Protein AF-A0A8T4S8I2-F1 (afdb_monomer)

Foldseek 3Di:
DDDVVLLVLLLVLLLLLLQLVVLVVVLVVVPDPPNPPSCPPVSNVSSCVSNVVSVVSLVVSVVPDPPLLNVLSNLCSLVSNVVCCCVPVVDDDDPVSVVVSVVSNVVSVVSNVD

pLDDT: mean 85.39, std 10.62, range [53.84, 96.75]

Structure (mmCIF, N/CA/C/O backbone):
data_AF-A0A8T4S8I2-F1
#
_entry.id   AF-A0A8T4S8I2-F1
#
loop_
_atom_site.group_PDB
_atom_site.id
_atom_site.type_symbol
_atom_site.label_atom_id
_atom_site.label_alt_id
_atom_site.label_comp_id
_atom_site.label_asym_id
_atom_site.label_entity_id
_atom_site.label_seq_id
_atom_site.pdbx_PDB_ins_code
_atom_site.Cartn_x
_atom_site.Cartn_y
_atom_site.Cartn_z
_atom_site.occupancy
_atom_site.B_iso_or_equiv
_atom_site.auth_seq_id
_atom_site.auth_comp_id
_atom_site.auth_asym_id
_atom_site.auth_atom_id
_atom_site.pdbx_PDB_model_num
ATOM 1 N N . MET A 1 1 ? -20.161 -3.694 17.243 1.00 62.31 1 MET A N 1
ATOM 2 C CA . MET A 1 1 ? -18.923 -4.411 17.613 1.00 62.31 1 MET A CA 1
ATOM 3 C C . MET A 1 1 ? -18.136 -4.586 16.334 1.00 62.31 1 MET A C 1
ATOM 5 O O . MET A 1 1 ? -18.763 -4.923 15.338 1.00 62.31 1 MET A O 1
ATOM 9 N N . THR A 1 2 ? -16.841 -4.284 16.334 1.00 75.81 2 THR A N 1
ATOM 10 C CA . THR A 1 2 ? -15.988 -4.470 15.157 1.00 75.81 2 THR A CA 1
ATOM 11 C C . THR A 1 2 ? -15.907 -5.946 14.793 1.00 75.81 2 THR A C 1
ATOM 13 O O . THR A 1 2 ? -15.699 -6.799 15.656 1.00 75.81 2 THR A O 1
ATOM 16 N N . ASN A 1 3 ? -16.101 -6.258 13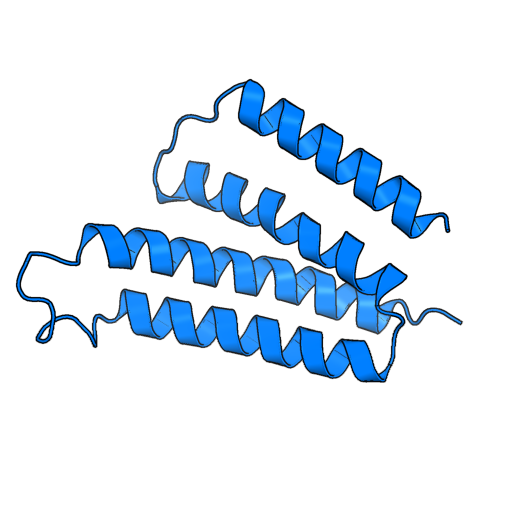.523 1.00 85.44 3 ASN A N 1
ATOM 17 C CA . ASN A 1 3 ? -16.044 -7.595 12.981 1.00 85.44 3 ASN A CA 1
ATOM 18 C C . ASN A 1 3 ? -14.611 -7.887 12.497 1.00 85.44 3 ASN A C 1
ATOM 20 O O . ASN A 1 3 ? -14.182 -7.364 11.460 1.00 85.44 3 ASN A O 1
ATOM 24 N N . PRO A 1 4 ? -13.854 -8.747 13.206 1.00 86.69 4 PRO A N 1
ATOM 25 C CA . PRO A 1 4 ? -12.460 -9.031 12.870 1.00 86.69 4 PRO A CA 1
ATOM 26 C C . PRO A 1 4 ? -12.301 -9.699 11.497 1.00 86.69 4 PRO A C 1
ATOM 28 O O . PRO A 1 4 ? -11.243 -9.578 10.878 1.00 86.69 4 PRO A O 1
ATOM 31 N N . LEU A 1 5 ? -13.345 -10.356 10.978 1.00 90.19 5 LEU A N 1
ATOM 32 C CA . LEU A 1 5 ? -13.310 -10.968 9.649 1.00 90.19 5 LEU A CA 1
ATOM 33 C C . LEU A 1 5 ? -13.195 -9.911 8.549 1.00 90.19 5 LEU A C 1
ATOM 35 O O . LEU A 1 5 ? -12.425 -10.087 7.608 1.00 90.19 5 LEU A O 1
ATOM 39 N N . ILE A 1 6 ? -13.911 -8.792 8.684 1.00 91.06 6 ILE A N 1
ATOM 40 C CA . ILE A 1 6 ? -13.892 -7.710 7.691 1.00 91.06 6 ILE A CA 1
A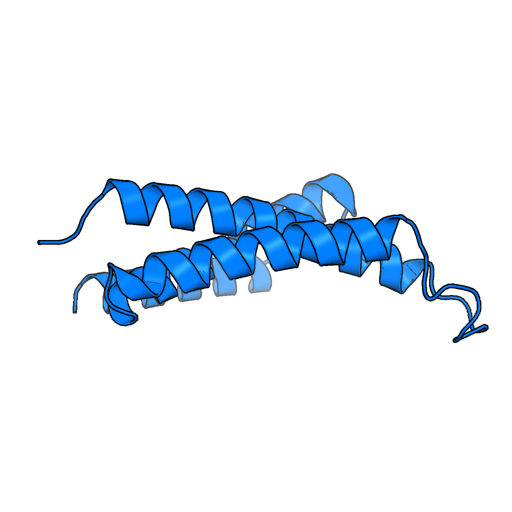TOM 41 C C . ILE A 1 6 ? -12.528 -7.021 7.689 1.00 91.06 6 ILE A C 1
ATOM 43 O O . ILE A 1 6 ? -11.962 -6.772 6.626 1.00 91.06 6 ILE A O 1
ATOM 47 N N . ILE A 1 7 ? -11.951 -6.811 8.873 1.00 89.50 7 ILE A N 1
ATOM 48 C CA . ILE A 1 7 ? -10.585 -6.300 9.040 1.00 89.50 7 ILE A CA 1
ATOM 49 C C . ILE A 1 7 ? -9.579 -7.206 8.316 1.00 89.50 7 ILE A C 1
ATOM 51 O O . ILE A 1 7 ? -8.756 -6.715 7.541 1.00 89.50 7 ILE A O 1
ATOM 55 N N . GLY A 1 8 ? -9.672 -8.526 8.512 1.00 90.12 8 GLY A N 1
ATOM 56 C CA . GLY A 1 8 ? -8.809 -9.500 7.839 1.00 90.12 8 GLY A CA 1
ATOM 57 C C . GLY A 1 8 ? -8.959 -9.484 6.315 1.00 90.12 8 GLY A C 1
ATOM 58 O O . GLY A 1 8 ? -7.961 -9.474 5.593 1.00 90.12 8 GLY A O 1
ATOM 59 N N . ILE A 1 9 ? -10.194 -9.408 5.814 1.00 92.88 9 ILE A N 1
ATOM 60 C CA . ILE A 1 9 ? -10.488 -9.319 4.376 1.00 92.88 9 ILE A CA 1
ATOM 61 C C . ILE A 1 9 ? -9.889 -8.042 3.770 1.00 92.88 9 ILE A C 1
ATOM 63 O O . ILE A 1 9 ? -9.245 -8.104 2.720 1.00 92.88 9 ILE A O 1
ATOM 67 N N . VAL A 1 10 ? -10.040 -6.892 4.433 1.00 93.19 10 VAL A N 1
ATOM 68 C CA . VAL A 1 10 ? -9.467 -5.622 3.962 1.00 93.19 10 VAL A CA 1
ATOM 69 C C . VAL A 1 10 ? -7.944 -5.660 4.008 1.00 93.19 10 VAL A C 1
ATOM 71 O O . VAL A 1 10 ? -7.306 -5.225 3.052 1.00 93.19 10 VAL A O 1
ATOM 74 N N . ALA A 1 11 ? -7.343 -6.245 5.046 1.00 92.06 11 ALA A N 1
ATOM 75 C CA . ALA A 1 11 ? -5.895 -6.425 5.116 1.00 92.06 11 ALA A CA 1
ATOM 76 C C . ALA A 1 11 ? -5.369 -7.230 3.914 1.00 92.06 11 ALA A C 1
ATOM 78 O O . ALA A 1 11 ? -4.407 -6.808 3.270 1.00 92.06 11 ALA A O 1
ATOM 79 N N . ILE A 1 12 ? -6.042 -8.319 3.532 1.00 93.81 12 ILE A N 1
ATOM 80 C CA . ILE A 1 12 ? -5.713 -9.087 2.320 1.00 93.81 12 ILE A CA 1
ATOM 81 C C . ILE A 1 12 ? -5.903 -8.226 1.063 1.00 93.81 12 ILE A C 1
ATOM 83 O O . ILE A 1 12 ? -5.034 -8.209 0.186 1.00 93.81 12 ILE A O 1
ATOM 87 N N . ALA A 1 13 ? -6.989 -7.453 0.985 1.00 94.81 13 ALA A N 1
ATOM 88 C CA . ALA A 1 13 ? -7.240 -6.550 -0.135 1.00 94.81 13 ALA A CA 1
ATOM 89 C C . ALA A 1 13 ? -6.120 -5.514 -0.312 1.00 94.81 13 ALA A C 1
ATOM 91 O O . ALA A 1 13 ? -5.783 -5.188 -1.451 1.00 94.81 13 ALA A O 1
ATOM 92 N N . THR A 1 14 ? -5.487 -5.042 0.769 1.00 94.31 14 THR A N 1
ATOM 93 C CA . THR A 1 14 ? -4.346 -4.113 0.668 1.00 94.31 14 THR A CA 1
ATOM 94 C C . THR A 1 14 ? -3.135 -4.729 -0.027 1.00 94.31 14 THR A C 1
ATOM 96 O O . THR A 1 14 ? -2.455 -4.041 -0.790 1.00 94.31 14 THR A O 1
ATOM 99 N N . VAL A 1 15 ? -2.890 -6.028 0.172 1.00 94.75 15 VAL A N 1
ATOM 100 C CA . VAL A 1 15 ? -1.814 -6.768 -0.503 1.00 94.75 15 VAL A CA 1
ATOM 101 C C . VAL A 1 15 ? -2.128 -6.906 -1.991 1.00 94.75 15 VAL A C 1
ATOM 103 O O . VAL A 1 15 ? -1.263 -6.670 -2.834 1.00 94.75 15 VAL A O 1
ATOM 106 N N . ILE A 1 16 ? -3.382 -7.222 -2.329 1.00 95.19 16 ILE A N 1
ATOM 107 C CA . ILE A 1 16 ? -3.850 -7.309 -3.721 1.00 95.19 16 ILE A CA 1
ATOM 108 C C . ILE A 1 16 ? -3.693 -5.953 -4.424 1.00 95.19 16 ILE A C 1
ATOM 110 O O . ILE A 1 16 ? -3.141 -5.885 -5.524 1.00 95.19 16 ILE A O 1
ATOM 114 N N . GLY A 1 17 ? -4.117 -4.867 -3.774 1.00 94.81 17 GLY A N 1
ATOM 115 C CA . GLY A 1 17 ? -3.992 -3.506 -4.299 1.00 94.81 17 GLY A CA 1
ATOM 116 C C . GLY A 1 17 ? -2.534 -3.094 -4.508 1.00 94.81 17 GLY A C 1
ATOM 117 O O . GLY A 1 17 ? -2.200 -2.512 -5.539 1.00 94.81 17 GLY A O 1
ATOM 118 N N . ALA A 1 18 ? -1.644 -3.472 -3.586 1.00 94.81 18 ALA A N 1
ATOM 119 C CA . ALA A 1 18 ? -0.206 -3.246 -3.711 1.00 94.81 18 ALA A CA 1
ATOM 120 C C . ALA A 1 18 ? 0.434 -4.048 -4.860 1.00 94.81 18 ALA A C 1
ATOM 122 O O . ALA A 1 18 ? 1.312 -3.547 -5.561 1.00 94.81 18 ALA A O 1
ATOM 123 N N . CYS A 1 19 ? -0.027 -5.275 -5.112 1.00 93.88 19 CYS A N 1
ATOM 124 C CA . CYS A 1 19 ? 0.346 -6.006 -6.323 1.00 93.88 19 CYS A CA 1
ATOM 125 C C . CYS A 1 19 ? -0.138 -5.272 -7.583 1.00 93.88 19 CYS A C 1
ATOM 127 O O . CYS A 1 19 ? 0.618 -5.154 -8.545 1.00 93.88 19 CYS A O 1
ATOM 129 N N . GLY A 1 20 ? -1.362 -4.735 -7.576 1.00 93.44 20 GLY A N 1
ATOM 130 C CA . GLY A 1 20 ? -1.895 -3.922 -8.674 1.00 93.44 20 GLY A CA 1
ATOM 131 C C . GLY A 1 20 ? -1.039 -2.687 -8.971 1.00 93.44 20 GLY A C 1
ATOM 132 O O . GLY A 1 20 ? -0.658 -2.462 -10.122 1.00 93.44 20 GLY A O 1
ATOM 133 N N . SER A 1 21 ? -0.645 -1.938 -7.937 1.00 92.00 21 SER A N 1
ATOM 134 C CA . SER A 1 21 ? 0.214 -0.755 -8.090 1.00 92.00 21 SER A CA 1
ATOM 135 C C . SER A 1 21 ? 1.620 -1.092 -8.597 1.00 92.00 21 SER A C 1
ATOM 137 O O . SER A 1 21 ? 2.184 -0.336 -9.391 1.00 92.00 21 SER A O 1
ATOM 139 N N . LEU A 1 22 ? 2.162 -2.262 -8.244 1.00 92.75 22 LEU A N 1
ATOM 140 C CA . LEU A 1 22 ? 3.412 -2.770 -8.816 1.00 92.75 22 LEU A CA 1
ATOM 141 C C . LEU A 1 22 ? 3.300 -2.982 -10.335 1.00 92.75 22 LEU A C 1
ATOM 143 O O . LEU A 1 22 ? 4.210 -2.620 -11.084 1.00 92.75 22 LEU A O 1
ATOM 147 N N . TYR A 1 23 ? 2.195 -3.562 -10.808 1.00 91.25 23 TYR A N 1
ATOM 148 C CA . TYR A 1 23 ? 1.961 -3.743 -12.242 1.00 91.25 23 TYR A CA 1
ATOM 149 C C . TYR A 1 23 ? 1.756 -2.411 -12.966 1.00 91.25 23 TYR A C 1
ATOM 151 O O . TYR A 1 23 ? 2.241 -2.274 -14.086 1.00 91.25 23 TYR A O 1
ATOM 159 N N . PHE A 1 24 ? 1.143 -1.406 -12.328 1.00 90.06 24 PHE A N 1
ATOM 160 C CA . PHE A 1 24 ? 1.096 -0.049 -12.886 1.00 90.06 24 PHE A CA 1
ATOM 161 C C . PHE A 1 24 ? 2.487 0.538 -13.093 1.00 90.06 24 PHE A C 1
ATOM 163 O O . PHE A 1 24 ? 2.753 1.103 -14.152 1.00 90.06 24 PHE A O 1
ATOM 170 N N . LYS A 1 25 ? 3.397 0.340 -12.135 1.00 88.44 25 LYS A N 1
ATOM 171 C CA . LYS A 1 25 ? 4.787 0.784 -12.272 1.00 88.44 25 LYS A CA 1
ATOM 172 C C . LYS A 1 25 ? 5.510 0.074 -13.426 1.00 88.44 25 LYS A C 1
ATOM 174 O O . LYS A 1 25 ? 6.157 0.720 -14.243 1.00 88.44 25 LYS A O 1
ATOM 179 N N . LYS A 1 26 ? 5.341 -1.244 -13.562 1.00 86.75 26 LYS A N 1
ATOM 180 C CA . LYS A 1 26 ? 5.893 -1.998 -14.707 1.00 86.75 26 LYS A CA 1
ATOM 181 C C . LYS A 1 26 ? 5.286 -1.567 -16.042 1.00 86.75 26 LYS A C 1
ATOM 183 O O . LYS A 1 26 ? 5.992 -1.495 -17.044 1.00 86.75 26 LYS A O 1
ATOM 188 N N . ALA A 1 27 ? 3.986 -1.281 -16.056 1.00 85.38 27 ALA A N 1
ATOM 189 C CA . ALA A 1 27 ? 3.287 -0.812 -17.239 1.00 85.38 27 ALA A CA 1
ATOM 190 C C . ALA A 1 27 ? 3.796 0.569 -17.666 1.00 85.38 27 ALA A C 1
ATOM 192 O O . ALA A 1 27 ? 4.081 0.739 -18.848 1.00 85.38 27 ALA A O 1
ATOM 193 N N . SER A 1 28 ? 3.982 1.515 -16.733 1.00 83.38 28 SER A N 1
ATOM 194 C CA . SER A 1 28 ? 4.457 2.871 -17.047 1.00 83.38 28 SER A CA 1
ATOM 195 C C . SER A 1 28 ? 5.827 2.872 -17.714 1.00 83.38 28 SER A C 1
ATOM 197 O O . SER A 1 28 ? 6.043 3.621 -18.662 1.00 83.38 28 SER A O 1
ATOM 199 N N . ASP A 1 29 ? 6.727 1.990 -17.280 1.00 76.38 29 ASP A N 1
ATOM 200 C CA . ASP A 1 29 ? 8.075 1.896 -17.846 1.00 76.38 29 ASP A CA 1
ATOM 201 C C . ASP A 1 29 ? 8.063 1.323 -19.288 1.00 76.38 29 ASP A C 1
ATOM 203 O O . ASP A 1 29 ? 8.996 1.543 -20.058 1.00 76.38 29 ASP A O 1
ATOM 207 N N . ARG A 1 30 ? 6.984 0.629 -19.692 1.00 67.56 30 ARG A N 1
ATOM 208 C CA . ARG A 1 30 ? 6.776 0.060 -21.042 1.00 67.56 30 ARG A CA 1
ATOM 209 C C . ARG A 1 30 ? 5.919 0.933 -21.966 1.00 67.56 30 ARG A C 1
ATOM 211 O O . ARG A 1 30 ? 5.723 0.585 -23.136 1.00 67.56 30 ARG A O 1
ATOM 218 N N . VAL A 1 31 ? 5.391 2.061 -21.488 1.00 65.12 31 VAL A N 1
ATOM 219 C CA . VAL A 1 31 ? 4.668 3.022 -22.335 1.00 65.12 31 VAL A CA 1
ATOM 220 C C . VAL A 1 31 ? 5.691 3.852 -23.118 1.00 65.12 31 VAL A C 1
ATOM 222 O O . VAL A 1 31 ? 6.089 4.945 -22.730 1.00 65.12 31 VAL A O 1
ATOM 225 N N . THR A 1 32 ? 6.159 3.321 -24.249 1.00 57.44 32 THR A N 1
ATOM 226 C CA . THR A 1 32 ? 6.885 4.114 -25.255 1.00 57.44 32 THR A CA 1
ATOM 227 C C . THR A 1 32 ? 5.911 5.061 -25.974 1.00 57.44 32 THR A C 1
ATOM 229 O O . THR A 1 32 ? 4.718 4.781 -26.044 1.00 57.44 32 THR A O 1
ATOM 232 N N . LYS A 1 33 ? 6.425 6.166 -26.542 1.00 55.38 33 LYS A N 1
ATOM 233 C CA . LYS A 1 33 ? 5.739 7.341 -27.142 1.00 55.38 33 LYS A CA 1
ATOM 234 C C . LYS A 1 33 ? 4.560 7.104 -28.128 1.00 55.38 33 LYS A C 1
ATOM 236 O O . LYS A 1 33 ? 3.983 8.075 -28.606 1.00 55.38 33 LYS A O 1
ATOM 241 N N . ARG A 1 34 ? 4.148 5.866 -28.429 1.00 54.97 34 ARG A N 1
ATOM 242 C CA . ARG A 1 34 ? 2.882 5.534 -29.117 1.00 54.97 34 ARG A CA 1
ATOM 243 C C . ARG A 1 34 ? 1.757 5.371 -28.087 1.00 54.97 34 ARG A C 1
ATOM 245 O O . ARG A 1 34 ? 1.382 4.266 -27.711 1.00 54.97 34 ARG A O 1
ATOM 252 N N . PHE A 1 35 ? 1.220 6.511 -27.661 1.00 58.31 35 PHE A N 1
ATOM 253 C CA . PHE A 1 35 ? 0.249 6.675 -26.571 1.00 58.31 35 PHE A CA 1
ATOM 254 C C . PHE A 1 35 ? -0.994 5.760 -26.652 1.00 58.31 35 PHE A C 1
ATOM 256 O O . PHE A 1 35 ? -1.506 5.336 -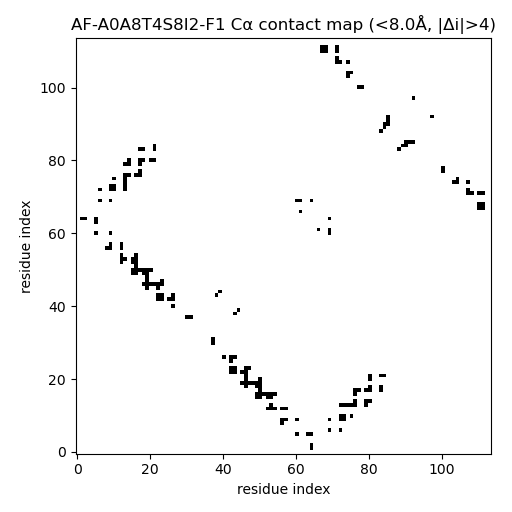25.624 1.00 58.31 35 PHE A O 1
ATOM 263 N N . PHE A 1 36 ? -1.458 5.417 -27.861 1.00 55.06 36 PHE A N 1
ATOM 264 C CA . PHE A 1 36 ? -2.719 4.685 -28.061 1.00 55.06 36 PHE A CA 1
ATOM 265 C C . PHE A 1 36 ? -2.574 3.190 -28.388 1.00 55.06 36 PHE A C 1
ATOM 267 O O . PHE A 1 36 ? -3.467 2.415 -28.066 1.00 55.06 36 PHE A O 1
ATOM 274 N N . ALA A 1 37 ? -1.458 2.745 -28.977 1.00 53.84 37 ALA A N 1
ATOM 275 C CA . ALA A 1 37 ? -1.296 1.336 -29.370 1.00 53.84 37 ALA A CA 1
ATOM 276 C C . ALA A 1 37 ? -0.943 0.410 -28.186 1.00 53.84 37 ALA A C 1
ATOM 278 O O . ALA A 1 37 ? -1.198 -0.788 -28.246 1.00 53.84 37 ALA A O 1
ATOM 279 N N . ASN A 1 38 ? -0.412 0.972 -27.094 1.00 54.41 38 ASN A N 1
ATOM 280 C CA . ASN A 1 38 ? 0.013 0.236 -25.896 1.00 54.41 38 ASN A CA 1
ATOM 281 C C . ASN A 1 38 ? -0.989 0.323 -24.729 1.00 54.41 38 ASN A C 1
ATOM 283 O O . ASN A 1 38 ? -0.694 -0.139 -23.625 1.00 54.41 38 ASN A O 1
ATOM 287 N N . PHE A 1 39 ? -2.179 0.897 -24.948 1.00 60.69 39 PHE A N 1
ATOM 288 C CA . PHE A 1 39 ? -3.198 1.037 -23.898 1.00 60.69 39 PHE A CA 1
ATOM 289 C C . PHE A 1 39 ? -3.746 -0.323 -23.412 1.00 60.69 39 PHE A C 1
ATOM 291 O O . PHE A 1 39 ? -4.318 -0.407 -22.333 1.00 60.69 39 PHE A O 1
ATOM 298 N N . LEU A 1 40 ? -3.503 -1.407 -24.164 1.00 62.16 40 LEU A N 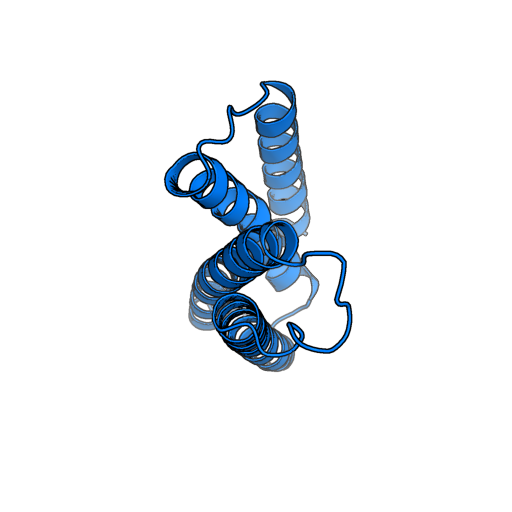1
ATOM 299 C CA . LEU A 1 40 ? -3.796 -2.801 -23.795 1.00 62.16 40 LEU A CA 1
ATOM 300 C C . LEU A 1 40 ? -2.529 -3.620 -23.488 1.00 62.16 40 LEU A C 1
ATOM 302 O O . LEU A 1 40 ? -2.418 -4.795 -23.833 1.00 62.16 40 LEU A O 1
ATOM 306 N N . ASN A 1 41 ? -1.545 -3.025 -22.816 1.00 76.44 41 ASN A N 1
ATOM 307 C CA . ASN A 1 41 ? -0.445 -3.814 -22.270 1.00 76.44 41 ASN A CA 1
ATOM 308 C C . ASN A 1 41 ? -0.972 -4.802 -21.216 1.00 76.44 41 ASN A C 1
ATOM 310 O O . ASN A 1 41 ? -1.703 -4.420 -20.300 1.00 76.44 41 ASN A O 1
ATOM 314 N N . ALA A 1 42 ? -0.545 -6.066 -21.302 1.00 82.81 42 ALA A N 1
ATOM 315 C CA . ALA A 1 42 ? -0.956 -7.117 -20.367 1.00 82.81 42 ALA A CA 1
ATOM 316 C C . ALA A 1 42 ? -0.662 -6.754 -18.897 1.00 82.81 42 ALA A C 1
ATOM 318 O O . ALA A 1 42 ? -1.437 -7.103 -18.009 1.00 82.81 42 ALA A O 1
ATOM 319 N N . ASP A 1 43 ? 0.425 -6.017 -18.640 1.00 86.38 43 ASP A N 1
ATOM 320 C CA . ASP A 1 43 ? 0.761 -5.517 -17.303 1.00 86.38 43 ASP A CA 1
ATOM 321 C C . ASP A 1 43 ? -0.231 -4.448 -16.821 1.00 86.38 43 ASP A C 1
ATOM 323 O O . ASP A 1 43 ? -0.637 -4.477 -15.662 1.00 86.38 43 ASP A O 1
ATOM 327 N N . LEU A 1 44 ? -0.696 -3.556 -17.705 1.00 87.62 44 LEU A N 1
ATOM 328 C CA . LEU A 1 44 ? -1.704 -2.552 -17.357 1.00 87.62 44 LEU A CA 1
ATOM 329 C C . LEU A 1 44 ? -3.032 -3.227 -17.001 1.00 87.62 44 LEU A C 1
ATOM 331 O O . LEU A 1 44 ? -3.600 -2.933 -15.955 1.00 87.62 44 LEU A O 1
ATOM 335 N N . MET A 1 45 ? -3.493 -4.177 -17.821 1.00 89.69 45 MET A N 1
ATOM 336 C CA . MET A 1 45 ? -4.739 -4.912 -17.563 1.00 89.69 45 MET A CA 1
ATOM 337 C C . MET A 1 45 ? -4.683 -5.699 -16.251 1.00 89.69 45 MET A C 1
ATOM 339 O O . MET A 1 45 ? -5.641 -5.674 -15.481 1.00 89.69 45 MET A O 1
ATOM 343 N N . LYS A 1 46 ? -3.554 -6.360 -15.961 1.00 91.19 46 LYS A N 1
ATOM 344 C CA . LYS A 1 46 ? -3.338 -7.045 -14.677 1.00 91.19 46 LYS A CA 1
ATOM 345 C C . LYS A 1 46 ? -3.353 -6.066 -13.506 1.00 91.19 46 LYS A C 1
ATOM 347 O O . LYS A 1 46 ? -3.991 -6.350 -12.496 1.00 91.19 46 LYS A O 1
ATOM 352 N N . GLY A 1 47 ? -2.685 -4.921 -13.651 1.00 92.69 47 GLY A N 1
ATOM 353 C CA . GLY A 1 47 ? -2.685 -3.859 -12.648 1.00 92.69 47 GLY A CA 1
ATOM 354 C C . GLY A 1 47 ? -4.092 -3.349 -12.358 1.00 92.69 47 GLY A C 1
ATOM 355 O O . GLY A 1 47 ? -4.514 -3.358 -11.203 1.00 92.69 47 GLY A O 1
ATOM 356 N N . VAL A 1 48 ? -4.845 -3.000 -13.407 1.00 93.06 48 VAL A N 1
ATOM 357 C CA . VAL A 1 48 ? -6.233 -2.528 -13.302 1.00 93.06 48 VAL A CA 1
ATOM 358 C C . VAL A 1 48 ? -7.108 -3.596 -12.657 1.00 93.06 48 VAL A C 1
ATOM 360 O O . VAL A 1 48 ? -7.807 -3.294 -11.698 1.00 93.06 48 VAL A O 1
ATOM 363 N N . GLY A 1 49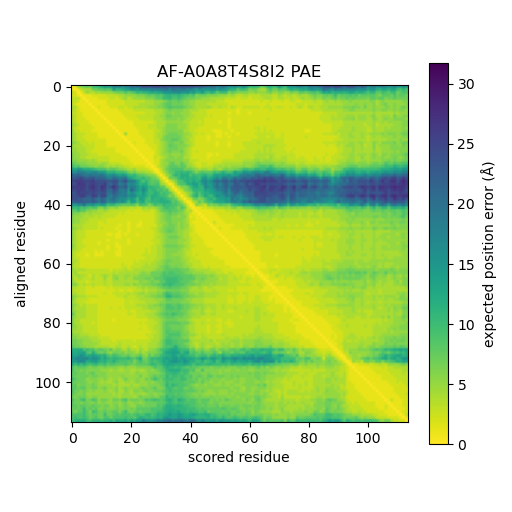 ? -7.037 -4.846 -13.120 1.00 95.12 49 GLY A N 1
ATOM 364 C CA . GLY A 1 49 ? -7.838 -5.942 -12.577 1.00 95.12 49 GLY A CA 1
ATOM 365 C C . GLY A 1 49 ? -7.603 -6.157 -11.081 1.00 95.12 49 GLY A C 1
ATOM 366 O O . GLY A 1 49 ? -8.555 -6.168 -10.306 1.00 95.12 49 GLY A O 1
ATOM 367 N N . LEU A 1 50 ? -6.343 -6.256 -10.650 1.00 95.56 50 LEU A N 1
ATOM 368 C CA . LEU A 1 50 ? -6.004 -6.429 -9.233 1.00 95.56 50 LEU A CA 1
ATOM 369 C C . LEU A 1 50 ? -6.427 -5.223 -8.386 1.00 95.56 50 LEU A C 1
ATOM 371 O O . LEU A 1 50 ? -6.981 -5.392 -7.299 1.00 95.56 50 LEU A O 1
ATOM 375 N N . TYR A 1 51 ? -6.202 -4.007 -8.882 1.00 94.75 51 TYR A N 1
ATOM 376 C CA . TYR A 1 51 ? -6.557 -2.789 -8.159 1.00 94.75 51 TYR A CA 1
ATOM 377 C C . TYR A 1 51 ? -8.077 -2.612 -8.035 1.00 94.75 51 TYR A C 1
ATOM 379 O O . TYR A 1 51 ? -8.571 -2.218 -6.978 1.00 94.75 51 TYR A O 1
ATOM 387 N N . LEU A 1 52 ? -8.832 -2.969 -9.079 1.00 96.06 52 LEU A N 1
ATOM 388 C CA . LEU A 1 52 ? -10.293 -2.996 -9.052 1.00 96.06 52 LEU A CA 1
ATOM 389 C C . LEU A 1 52 ? -10.816 -4.041 -8.070 1.00 96.06 52 LEU A C 1
ATOM 391 O O . LEU A 1 52 ? -11.690 -3.717 -7.276 1.00 96.06 52 LEU A O 1
ATOM 395 N N . ILE A 1 53 ? -10.263 -5.258 -8.063 1.00 96.50 53 ILE A N 1
ATOM 396 C CA . ILE A 1 53 ? -10.646 -6.296 -7.092 1.00 96.50 53 ILE A CA 1
ATOM 397 C C . ILE A 1 53 ? -10.432 -5.790 -5.661 1.00 96.50 53 ILE A C 1
ATOM 399 O O . ILE A 1 53 ? -11.336 -5.881 -4.834 1.00 96.50 53 ILE A O 1
ATOM 403 N N . SER A 1 54 ? -9.266 -5.203 -5.379 1.00 95.81 54 SER A N 1
ATOM 404 C CA . SER A 1 54 ? -8.962 -4.606 -4.072 1.00 95.81 54 SER A CA 1
ATOM 405 C C . SER A 1 54 ? -9.965 -3.507 -3.697 1.00 95.81 54 SER A C 1
ATOM 407 O O . SER A 1 54 ? -10.494 -3.496 -2.585 1.00 95.81 54 SER A O 1
ATOM 409 N N . SER A 1 55 ? -10.294 -2.637 -4.654 1.00 94.44 55 SER A N 1
ATOM 410 C CA .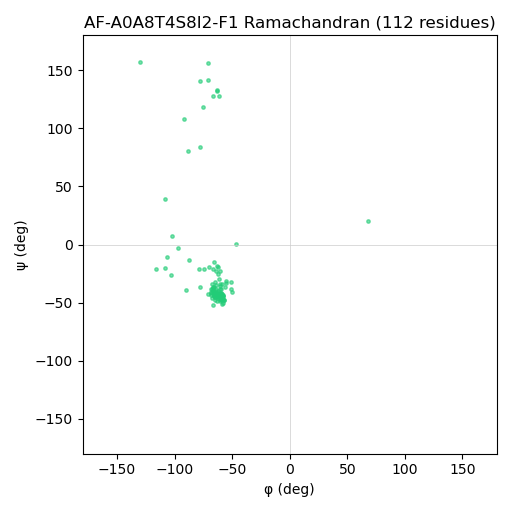 SER A 1 55 ? -11.234 -1.530 -4.463 1.00 94.44 55 SER A CA 1
ATOM 411 C C . SER A 1 55 ? -12.666 -2.015 -4.226 1.00 94.44 55 SER A C 1
ATOM 413 O O . SER A 1 55 ? -13.338 -1.497 -3.342 1.00 94.44 55 SER A O 1
ATOM 415 N N . ILE A 1 56 ? -13.130 -3.038 -4.950 1.00 96.75 56 ILE A N 1
ATOM 416 C CA . ILE A 1 56 ? -14.452 -3.648 -4.744 1.00 96.75 56 ILE A CA 1
ATOM 417 C C . ILE A 1 56 ? -14.539 -4.250 -3.341 1.00 96.75 56 ILE A C 1
ATOM 419 O O . ILE A 1 56 ? -15.509 -3.991 -2.633 1.00 96.75 56 ILE A O 1
ATOM 423 N N . ILE A 1 57 ? -13.518 -4.996 -2.904 1.00 95.00 57 ILE A N 1
ATOM 424 C CA . ILE A 1 57 ? -13.481 -5.561 -1.548 1.00 95.00 57 ILE A CA 1
ATOM 425 C C . ILE A 1 57 ? -13.556 -4.447 -0.495 1.00 95.00 57 ILE A C 1
ATOM 427 O O . ILE A 1 57 ? -14.309 -4.566 0.470 1.00 95.00 57 ILE A O 1
ATOM 431 N N . PHE A 1 58 ? -12.820 -3.351 -0.689 1.00 94.50 58 PHE A N 1
ATOM 432 C CA . PHE A 1 58 ? -12.848 -2.209 0.224 1.00 94.50 58 PHE A CA 1
ATOM 433 C C . PHE A 1 58 ? -14.216 -1.508 0.255 1.00 94.50 58 PHE A C 1
ATOM 435 O O . PHE A 1 58 ? -14.742 -1.250 1.334 1.00 94.50 58 PHE A O 1
ATOM 442 N N . ILE A 1 59 ? -14.826 -1.258 -0.908 1.00 95.12 59 ILE A N 1
ATOM 443 C CA . ILE A 1 59 ? -16.167 -0.659 -1.014 1.00 95.12 59 ILE A CA 1
ATOM 444 C C . ILE A 1 59 ? -17.213 -1.533 -0.316 1.00 95.12 59 ILE A C 1
ATOM 446 O O . ILE A 1 59 ? -18.067 -1.012 0.396 1.00 95.12 59 ILE A O 1
ATOM 450 N N . LEU A 1 60 ? -17.137 -2.855 -0.478 1.00 94.00 60 LEU A N 1
ATOM 451 C CA . LEU A 1 60 ? -18.029 -3.781 0.216 1.00 94.00 60 LEU A CA 1
ATOM 452 C C . LEU A 1 60 ? -17.790 -3.760 1.727 1.00 94.00 60 LEU A C 1
ATOM 454 O O . LEU A 1 60 ? -18.749 -3.718 2.488 1.00 94.00 60 LEU A O 1
ATOM 458 N N . ALA A 1 61 ? -16.536 -3.726 2.179 1.00 93.50 61 ALA A N 1
ATOM 459 C CA . ALA A 1 61 ? -16.212 -3.642 3.601 1.00 93.50 61 ALA A CA 1
ATOM 460 C C . ALA A 1 61 ? -16.761 -2.365 4.262 1.00 93.50 61 ALA A C 1
ATOM 462 O O . ALA A 1 61 ? -17.227 -2.426 5.400 1.00 93.50 61 ALA A O 1
ATOM 463 N N . LEU A 1 62 ? -16.780 -1.235 3.543 1.00 92.62 62 LEU A N 1
ATOM 464 C CA . LEU A 1 62 ? -17.351 0.033 4.023 1.00 92.62 62 LEU A CA 1
ATOM 465 C C . LEU A 1 62 ? -18.859 -0.041 4.316 1.00 92.62 62 LEU A C 1
ATOM 467 O O . LEU A 1 62 ? -19.372 0.802 5.045 1.00 92.62 62 LEU A O 1
ATOM 471 N N . GLN A 1 63 ? -19.576 -1.032 3.778 1.00 92.50 63 GLN A N 1
ATOM 472 C CA . GLN A 1 63 ? -20.992 -1.245 4.103 1.00 92.50 63 GLN A CA 1
ATOM 473 C C . GLN A 1 63 ? -21.190 -1.850 5.499 1.00 92.50 63 GLN A C 1
ATOM 475 O O . GLN A 1 63 ? -22.275 -1.740 6.065 1.00 92.50 63 GLN A O 1
ATOM 480 N N . TYR A 1 64 ? -20.157 -2.490 6.052 1.00 90.44 64 TYR A N 1
ATOM 481 C CA . TYR A 1 64 ? -20.242 -3.254 7.296 1.00 90.44 64 TYR A CA 1
ATOM 482 C C . TYR A 1 64 ? -19.390 -2.678 8.431 1.00 90.44 64 TYR A C 1
ATOM 484 O O . TYR A 1 64 ? -19.653 -2.972 9.595 1.00 90.44 64 TYR A O 1
ATOM 492 N N . GLU A 1 65 ? -18.376 -1.875 8.111 1.00 91.44 65 GLU A N 1
ATOM 493 C CA . GLU A 1 65 ? -17.456 -1.288 9.082 1.00 91.44 65 GLU A CA 1
ATOM 494 C C . GLU A 1 65 ? -17.280 0.213 8.894 1.00 91.44 65 GLU A C 1
ATOM 496 O O . GLU A 1 65 ? -17.482 0.771 7.815 1.00 91.44 65 GLU A O 1
ATOM 501 N N . LYS A 1 66 ? -16.863 0.888 9.970 1.00 89.69 66 LYS A N 1
ATOM 502 C CA . LYS A 1 66 ? -16.645 2.334 9.926 1.00 89.69 66 LYS A CA 1
ATOM 503 C C . LYS A 1 66 ? -15.408 2.670 9.105 1.00 89.69 66 LYS A C 1
ATOM 505 O O . LYS A 1 66 ? -14.349 2.057 9.236 1.00 89.69 66 LYS A O 1
ATOM 510 N N . VAL A 1 67 ? -15.524 3.762 8.361 1.00 86.88 67 VAL A N 1
ATOM 511 C CA . VAL A 1 67 ? -14.435 4.384 7.601 1.00 86.88 67 VAL A CA 1
ATOM 512 C C . VAL A 1 67 ? -13.187 4.603 8.470 1.00 86.88 67 VAL A C 1
ATOM 514 O O . VAL A 1 67 ? -12.078 4.308 8.029 1.00 86.88 67 VAL A O 1
ATOM 517 N N . SER A 1 68 ? -13.371 5.039 9.723 1.00 85.19 68 SER A N 1
ATOM 518 C CA . SER A 1 68 ? -12.285 5.285 10.683 1.00 85.19 68 SER A CA 1
ATOM 519 C C . SER A 1 68 ? -11.473 4.039 11.038 1.00 85.19 68 SER A C 1
ATOM 521 O O . SER A 1 68 ? -10.306 4.167 11.377 1.00 85.19 68 SER A O 1
ATOM 523 N N . ILE A 1 69 ? -12.047 2.839 10.919 1.00 85.88 69 ILE A N 1
ATOM 524 C CA . ILE A 1 69 ? -11.353 1.571 11.188 1.00 85.88 69 ILE A CA 1
ATOM 525 C C . ILE A 1 69 ? -10.689 1.039 9.916 1.00 85.88 69 ILE A C 1
ATOM 527 O O . ILE A 1 69 ? -9.569 0.532 9.959 1.00 85.88 69 ILE A O 1
ATOM 531 N N . LEU A 1 70 ? -11.355 1.171 8.766 1.00 89.19 70 LEU A N 1
ATOM 532 C CA . LEU A 1 70 ? -10.864 0.596 7.514 1.00 89.19 70 LEU A CA 1
ATOM 533 C C . LEU A 1 70 ? -9.740 1.409 6.863 1.00 89.19 70 LEU A C 1
ATOM 535 O O . LEU A 1 70 ? -8.810 0.821 6.309 1.00 89.19 70 LEU A O 1
ATOM 539 N N . TYR A 1 71 ? -9.780 2.742 6.936 1.00 87.44 71 TYR A N 1
ATOM 540 C CA . TYR A 1 71 ? -8.737 3.597 6.352 1.00 87.44 71 TYR A CA 1
ATOM 541 C C . TYR A 1 71 ? -7.338 3.312 6.921 1.00 87.44 71 TYR A C 1
ATOM 543 O O . TYR A 1 71 ? -6.414 3.107 6.129 1.00 87.44 71 TYR A O 1
ATOM 551 N N . PRO A 1 72 ? -7.158 3.204 8.250 1.00 86.31 72 PRO A N 1
ATOM 552 C CA . PRO A 1 72 ? -5.872 2.832 8.830 1.00 86.31 72 PRO A CA 1
ATOM 553 C C . PRO A 1 72 ? -5.339 1.489 8.303 1.00 86.31 72 PRO A C 1
ATOM 555 O O . PRO A 1 72 ? -4.143 1.345 8.033 1.00 86.31 72 PRO A O 1
ATOM 558 N N . ILE A 1 73 ? -6.225 0.519 8.064 1.00 88.12 73 ILE A N 1
ATOM 559 C CA . ILE A 1 73 ? -5.846 -0.767 7.468 1.00 88.12 73 ILE A CA 1
ATOM 560 C C . ILE A 1 73 ? -5.366 -0.555 6.030 1.00 88.12 73 ILE A C 1
ATOM 562 O O . ILE A 1 73 ? -4.329 -1.092 5.648 1.00 88.12 73 ILE A O 1
ATOM 566 N N . THR A 1 74 ? -6.049 0.272 5.232 1.00 89.44 74 THR A N 1
ATOM 567 C CA . THR A 1 74 ? -5.643 0.523 3.836 1.00 89.44 74 THR A CA 1
ATOM 568 C C . THR A 1 74 ? -4.259 1.141 3.689 1.00 89.44 74 THR A C 1
ATOM 570 O O . THR A 1 74 ? -3.561 0.823 2.725 1.00 89.44 74 THR A O 1
ATOM 573 N N . SER A 1 75 ? -3.791 1.935 4.653 1.00 86.88 75 SER A N 1
ATOM 574 C CA . SER A 1 75 ? -2.416 2.458 4.661 1.00 86.88 75 SER A CA 1
ATOM 575 C C . SER A 1 75 ? -1.337 1.378 4.766 1.00 86.88 75 SER A C 1
ATOM 577 O O . SER A 1 75 ? -0.203 1.629 4.355 1.00 86.88 75 SER A O 1
ATOM 579 N N . LEU A 1 76 ? -1.651 0.153 5.208 1.00 86.94 76 LEU A N 1
ATOM 580 C CA . LEU A 1 76 ? -0.700 -0.961 5.097 1.00 86.94 76 LEU A CA 1
ATOM 581 C C . LEU A 1 76 ? -0.319 -1.257 3.639 1.00 86.94 76 LEU A C 1
ATOM 583 O O . LEU A 1 76 ? 0.776 -1.762 3.389 1.00 86.94 76 LEU A O 1
ATOM 587 N N . SER A 1 77 ? -1.152 -0.879 2.661 1.00 90.12 77 SER A N 1
ATOM 588 C CA . SER A 1 77 ? -0.811 -0.990 1.237 1.00 90.12 77 SER A CA 1
ATOM 589 C C . SER A 1 77 ? 0.495 -0.273 0.876 1.00 90.12 77 SER A C 1
ATOM 591 O O . SER A 1 77 ? 1.224 -0.772 0.022 1.00 90.12 77 SER A O 1
ATOM 593 N N . TYR A 1 78 ? 0.858 0.827 1.552 1.00 87.31 78 TYR A N 1
ATOM 594 C CA . TYR A 1 78 ? 2.134 1.522 1.329 1.00 87.31 78 TYR A CA 1
ATOM 595 C C . TYR A 1 78 ? 3.339 0.668 1.731 1.00 87.31 78 TYR A C 1
ATOM 597 O O . TYR A 1 78 ? 4.376 0.691 1.058 1.00 87.31 78 TYR A O 1
ATOM 605 N N . ILE A 1 79 ? 3.196 -0.109 2.808 1.00 89.44 79 ILE A N 1
ATOM 606 C CA . ILE A 1 79 ? 4.217 -1.042 3.291 1.00 89.44 79 ILE A CA 1
ATOM 607 C C . ILE A 1 79 ? 4.386 -2.155 2.260 1.00 89.44 79 ILE A C 1
ATOM 609 O O . ILE A 1 79 ? 5.492 -2.381 1.768 1.00 89.44 79 ILE A O 1
ATOM 613 N N . TRP A 1 80 ? 3.279 -2.788 1.864 1.00 92.12 80 TRP A N 1
ATOM 614 C CA . TRP A 1 80 ? 3.280 -3.859 0.869 1.00 92.12 80 TRP A CA 1
ATOM 615 C C . TRP A 1 80 ? 3.842 -3.396 -0.473 1.00 92.12 80 TRP A C 1
ATOM 617 O O . TRP A 1 80 ? 4.728 -4.049 -1.018 1.00 92.12 80 TRP A O 1
ATOM 627 N N . ALA A 1 81 ? 3.402 -2.245 -0.981 1.00 90.88 81 ALA A N 1
ATOM 628 C CA . ALA A 1 81 ? 3.884 -1.689 -2.241 1.00 90.88 81 ALA A CA 1
ATOM 629 C C . ALA A 1 81 ? 5.390 -1.407 -2.185 1.00 90.88 81 ALA A C 1
ATOM 631 O O . ALA A 1 81 ? 6.107 -1.678 -3.146 1.00 90.88 81 ALA A O 1
ATOM 632 N N . SER A 1 82 ? 5.889 -0.926 -1.044 1.00 89.00 82 SER A N 1
ATOM 633 C CA . SER A 1 82 ? 7.319 -0.687 -0.852 1.00 89.00 82 SER A CA 1
ATOM 634 C C . SER A 1 82 ? 8.132 -1.976 -0.825 1.00 89.00 82 SER A C 1
ATOM 636 O O . SER A 1 82 ? 9.139 -2.070 -1.524 1.00 89.00 82 SER A O 1
ATOM 638 N N . LEU A 1 83 ? 7.678 -2.994 -0.092 1.00 90.12 83 LEU A N 1
ATOM 639 C CA . LEU A 1 83 ? 8.328 -4.308 -0.063 1.00 90.12 83 LEU A CA 1
ATOM 640 C C . LEU A 1 83 ? 8.339 -4.968 -1.447 1.00 90.12 83 LEU A C 1
ATOM 642 O O . LEU A 1 83 ? 9.363 -5.500 -1.879 1.00 90.12 83 LEU A O 1
ATOM 646 N N . LEU A 1 84 ? 7.217 -4.902 -2.164 1.00 91.25 84 LEU A N 1
ATOM 647 C CA . LEU A 1 84 ? 7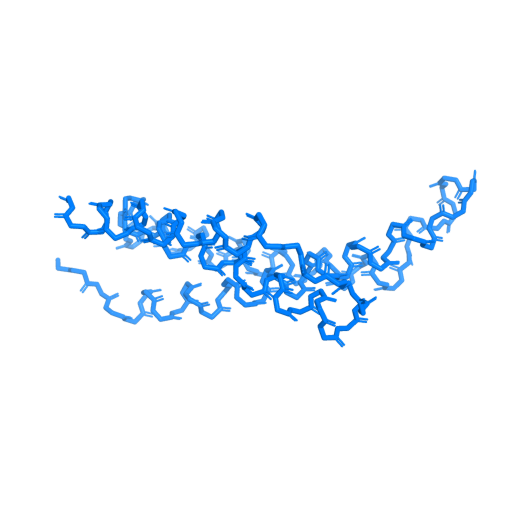.098 -5.422 -3.522 1.00 91.25 84 LEU A CA 1
ATOM 648 C C . LEU A 1 84 ? 8.014 -4.673 -4.493 1.00 91.25 84 LEU A C 1
ATOM 650 O O . LEU A 1 84 ? 8.638 -5.312 -5.337 1.00 91.25 84 LEU A O 1
ATOM 654 N N . ALA A 1 85 ? 8.139 -3.352 -4.368 1.00 88.94 85 ALA A N 1
ATOM 655 C CA . ALA A 1 85 ? 9.021 -2.570 -5.223 1.00 88.94 85 ALA A CA 1
ATOM 656 C C . ALA A 1 85 ? 10.500 -2.913 -4.999 1.00 88.94 85 ALA A C 1
ATOM 658 O O . ALA A 1 85 ? 11.226 -3.162 -5.960 1.00 88.94 85 ALA A O 1
ATOM 659 N N . ILE A 1 86 ? 10.936 -3.050 -3.746 1.00 89.38 86 ILE A N 1
ATOM 660 C CA . ILE A 1 86 ? 12.304 -3.492 -3.433 1.00 89.38 86 ILE A CA 1
ATOM 661 C C . ILE A 1 86 ? 12.558 -4.885 -4.030 1.00 89.38 86 ILE A C 1
ATOM 663 O O . ILE A 1 86 ? 13.571 -5.107 -4.688 1.00 89.38 86 ILE A O 1
ATOM 667 N N . LYS A 1 87 ? 11.610 -5.816 -3.853 1.00 89.44 87 LYS A N 1
ATOM 668 C CA . LYS A 1 87 ? 11.757 -7.212 -4.285 1.00 89.44 87 LYS A CA 1
ATOM 669 C C . LYS A 1 87 ? 11.702 -7.405 -5.805 1.00 89.44 87 LYS A C 1
ATOM 671 O O . LYS A 1 87 ? 12.459 -8.211 -6.333 1.00 89.44 87 LYS A O 1
ATOM 676 N N . TYR A 1 88 ? 10.786 -6.730 -6.501 1.00 89.31 88 TYR A N 1
ATOM 677 C CA . TYR A 1 88 ? 10.482 -6.999 -7.915 1.00 89.31 88 TYR A CA 1
ATOM 678 C C . TYR A 1 88 ? 10.971 -5.928 -8.891 1.00 89.31 88 TYR A C 1
ATOM 680 O O . TYR A 1 88 ? 11.058 -6.219 -10.083 1.00 89.31 88 TYR A O 1
ATOM 688 N N . LEU A 1 89 ? 11.237 -4.706 -8.423 1.00 86.00 89 LEU A N 1
ATOM 689 C CA . LEU A 1 89 ? 11.786 -3.616 -9.240 1.00 86.00 89 LEU A CA 1
ATOM 690 C C . LEU A 1 89 ? 13.259 -3.337 -8.908 1.00 86.00 89 LEU A C 1
ATOM 692 O O . LEU A 1 89 ? 13.913 -2.602 -9.641 1.00 86.00 89 LEU A O 1
ATOM 696 N N . GLY A 1 90 ? 13.794 -3.915 -7.825 1.00 83.94 90 GLY A N 1
ATOM 697 C CA . GLY A 1 90 ? 15.169 -3.666 -7.390 1.00 83.94 90 GLY A CA 1
ATOM 698 C C . GLY A 1 90 ? 15.391 -2.237 -6.885 1.00 83.94 90 GLY A C 1
ATOM 699 O O . GLY A 1 90 ? 16.526 -1.759 -6.865 1.00 83.94 90 GLY A O 1
ATOM 700 N N . GLU A 1 91 ? 14.321 -1.534 -6.496 1.00 85.88 91 GLU A N 1
ATOM 701 C CA . GLU A 1 91 ? 14.427 -0.192 -5.929 1.00 85.88 91 GLU A CA 1
ATOM 702 C C . GLU A 1 91 ? 15.239 -0.230 -4.631 1.00 85.88 91 GLU A C 1
ATOM 704 O O . GLU A 1 91 ? 14.929 -0.986 -3.708 1.00 85.88 91 GLU A O 1
ATOM 709 N N . LYS A 1 92 ? 16.261 0.627 -4.529 1.00 82.19 92 LYS A N 1
ATOM 710 C CA . LYS A 1 92 ? 17.018 0.789 -3.286 1.00 82.19 92 LYS A CA 1
ATOM 711 C C . LYS A 1 92 ? 16.175 1.601 -2.300 1.00 82.19 92 LYS A C 1
ATOM 713 O O . LYS A 1 92 ? 15.850 2.754 -2.598 1.00 82.19 92 LYS A O 1
ATOM 718 N N . PRO A 1 93 ? 15.800 1.042 -1.139 1.00 76.81 93 PRO A N 1
ATOM 719 C CA . PRO A 1 93 ? 15.002 1.780 -0.180 1.00 76.81 93 PRO A CA 1
ATOM 720 C C . PRO A 1 93 ? 15.811 2.944 0.398 1.00 76.81 93 PRO A C 1
ATOM 722 O O . PRO A 1 93 ? 16.916 2.762 0.900 1.00 76.81 93 PRO A O 1
ATOM 725 N N . ASN A 1 94 ? 15.239 4.144 0.341 1.00 85.94 94 ASN A N 1
ATOM 726 C CA . ASN A 1 94 ? 15.783 5.318 1.014 1.00 85.94 94 ASN A CA 1
ATOM 727 C C . ASN A 1 94 ? 15.448 5.251 2.517 1.00 85.94 94 ASN A C 1
ATOM 729 O O . ASN A 1 94 ? 14.323 4.898 2.874 1.00 85.94 94 ASN A O 1
ATOM 733 N N . THR A 1 95 ? 16.373 5.639 3.396 1.00 86.25 95 THR A N 1
ATOM 734 C CA . THR A 1 95 ? 16.138 5.787 4.845 1.00 86.25 95 THR A CA 1
ATOM 735 C C . THR A 1 95 ? 14.904 6.649 5.141 1.00 86.25 95 THR A C 1
ATOM 737 O O . THR A 1 95 ? 14.096 6.298 5.997 1.00 86.25 95 THR A O 1
ATOM 740 N N . LEU A 1 96 ? 14.679 7.715 4.362 1.00 87.00 96 LEU A N 1
ATOM 741 C CA . LEU A 1 96 ? 13.478 8.559 4.455 1.00 87.00 96 LEU A CA 1
ATOM 742 C C . LEU A 1 96 ? 12.173 7.793 4.186 1.00 87.00 96 LEU A C 1
ATOM 744 O O . LEU A 1 96 ? 11.158 8.075 4.818 1.00 87.00 96 LEU A O 1
ATOM 748 N N . ARG A 1 97 ? 12.188 6.797 3.289 1.00 84.31 97 ARG A N 1
ATOM 749 C CA . ARG A 1 97 ? 11.013 5.960 2.987 1.00 84.31 97 ARG A CA 1
ATOM 750 C C . ARG A 1 97 ? 10.608 5.141 4.210 1.00 84.31 97 ARG A C 1
ATOM 752 O O . ARG A 1 97 ? 9.425 5.054 4.518 1.00 84.31 97 ARG A O 1
ATOM 759 N N . TRP A 1 98 ? 11.584 4.581 4.923 1.00 85.69 98 TRP A N 1
ATOM 760 C CA . TRP A 1 98 ? 11.340 3.817 6.147 1.00 85.69 98 TRP A CA 1
ATOM 761 C C . TRP A 1 98 ? 10.837 4.693 7.291 1.00 85.69 98 TRP A C 1
ATOM 763 O O . TRP A 1 98 ? 9.886 4.309 7.965 1.00 85.69 98 TRP A O 1
ATOM 773 N N . ILE A 1 99 ? 11.405 5.891 7.458 1.00 89.75 99 ILE A N 1
ATOM 774 C CA . ILE A 1 99 ? 10.905 6.876 8.428 1.00 89.75 99 ILE A CA 1
ATOM 775 C C . ILE A 1 99 ? 9.444 7.228 8.117 1.00 89.75 99 ILE A C 1
ATOM 777 O O . ILE A 1 99 ? 8.601 7.189 9.009 1.00 89.75 99 ILE A O 1
ATOM 781 N N . GLY A 1 100 ? 9.118 7.490 6.847 1.00 86.31 100 GLY A N 1
ATOM 782 C CA . GLY A 1 100 ? 7.743 7.747 6.416 1.00 86.31 100 GLY A CA 1
ATOM 783 C C . GLY A 1 100 ? 6.793 6.585 6.719 1.00 86.31 100 GLY A C 1
ATOM 784 O O . GLY A 1 100 ? 5.709 6.809 7.248 1.00 86.31 100 GLY A O 1
ATOM 785 N N . ILE A 1 101 ? 7.213 5.341 6.460 1.00 86.88 101 ILE A N 1
ATOM 786 C CA . ILE A 1 101 ? 6.432 4.141 6.806 1.00 86.88 101 ILE A CA 1
ATOM 787 C C . ILE A 1 101 ? 6.163 4.071 8.315 1.00 86.88 101 ILE A C 1
ATOM 789 O O . ILE A 1 101 ? 5.027 3.823 8.711 1.00 86.88 101 ILE A O 1
ATOM 793 N N . ILE A 1 102 ? 7.168 4.325 9.157 1.00 88.75 102 ILE A N 1
ATOM 794 C CA . ILE A 1 102 ? 7.004 4.329 10.620 1.00 88.75 102 ILE A CA 1
ATOM 795 C C . ILE A 1 102 ? 5.997 5.402 11.050 1.00 88.75 102 ILE A C 1
ATOM 797 O O . ILE A 1 102 ? 5.107 5.117 11.847 1.00 88.75 102 ILE A O 1
ATOM 801 N N . ILE A 1 103 ? 6.082 6.611 10.488 1.00 88.12 103 ILE A N 1
ATOM 802 C CA . ILE A 1 103 ? 5.139 7.702 10.782 1.00 88.12 103 ILE A CA 1
ATOM 803 C C . ILE A 1 103 ? 3.710 7.320 10.380 1.00 88.12 103 ILE A C 1
ATOM 805 O O . ILE A 1 103 ? 2.779 7.550 11.151 1.00 88.12 103 ILE A O 1
ATOM 809 N N . VAL A 1 104 ? 3.528 6.696 9.211 1.00 86.00 104 VAL A N 1
ATOM 810 C CA . VAL A 1 104 ? 2.218 6.188 8.776 1.00 86.00 104 VAL A CA 1
ATOM 811 C C . VAL A 1 104 ? 1.690 5.159 9.773 1.00 86.00 104 VAL A C 1
ATOM 813 O O . VAL A 1 104 ? 0.547 5.279 10.195 1.00 86.00 104 VAL A O 1
ATOM 816 N N . ILE A 1 105 ? 2.511 4.197 10.209 1.00 84.94 105 ILE A N 1
ATOM 817 C CA . ILE A 1 105 ? 2.112 3.185 11.204 1.00 84.94 105 ILE A CA 1
ATOM 818 C C . ILE A 1 105 ? 1.677 3.842 12.522 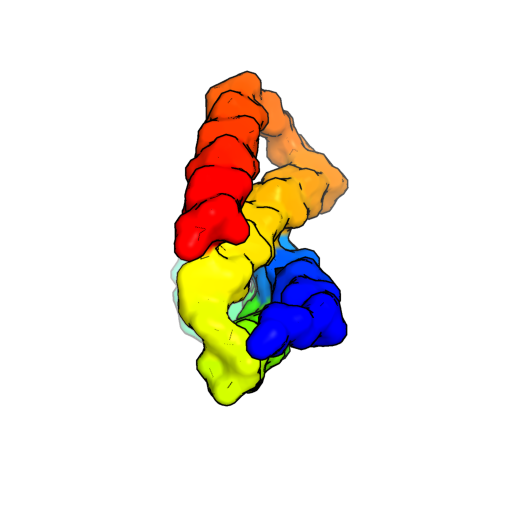1.00 84.94 105 ILE A C 1
ATOM 820 O O . ILE A 1 105 ? 0.660 3.452 13.097 1.00 84.94 105 ILE A O 1
ATOM 824 N N . ILE A 1 106 ? 2.401 4.861 12.990 1.00 87.50 106 ILE A N 1
ATOM 825 C CA . ILE A 1 106 ? 2.040 5.607 14.205 1.00 87.50 106 ILE A CA 1
ATOM 826 C C . ILE A 1 106 ? 0.692 6.316 14.020 1.00 87.50 106 ILE A C 1
ATOM 828 O O . ILE A 1 106 ? -0.198 6.161 14.855 1.00 87.50 106 ILE A O 1
ATOM 832 N N . GLY A 1 107 ? 0.504 7.035 12.909 1.00 84.50 107 GLY A N 1
ATOM 833 C CA . GLY A 1 107 ? -0.755 7.727 12.615 1.00 84.50 107 GLY A CA 1
ATOM 834 C C . GLY A 1 107 ? -1.947 6.769 12.524 1.00 84.50 107 GLY A C 1
ATOM 835 O O . GLY A 1 107 ? -2.996 7.020 13.107 1.00 84.50 107 GLY A O 1
ATOM 836 N N . VAL A 1 108 ? -1.756 5.626 11.866 1.00 79.75 108 VAL A N 1
ATOM 837 C CA . VAL A 1 108 ? -2.725 4.521 11.774 1.00 79.75 108 VAL A CA 1
ATOM 838 C C . VAL A 1 108 ? -3.108 3.993 13.150 1.00 79.75 108 VAL A C 1
ATOM 840 O O . VAL A 1 108 ? -4.287 3.769 13.411 1.00 79.75 108 VAL A O 1
ATOM 843 N N . THR A 1 109 ? -2.126 3.823 14.036 1.00 81.12 109 THR A N 1
ATOM 844 C CA . THR A 1 109 ? -2.352 3.335 15.402 1.00 81.12 109 THR A CA 1
ATOM 845 C C . THR A 1 109 ? -3.202 4.322 16.195 1.00 81.12 109 THR A C 1
ATOM 847 O O . THR A 1 109 ? -4.161 3.912 16.839 1.00 81.12 109 THR A O 1
ATOM 850 N N . PHE A 1 110 ? -2.920 5.624 16.094 1.00 82.00 110 PHE A N 1
ATOM 851 C CA . PHE A 1 110 ? -3.719 6.656 16.761 1.00 82.00 110 PHE A CA 1
ATOM 852 C C . PHE A 1 110 ? -5.157 6.718 16.251 1.00 82.00 110 PHE A C 1
ATOM 854 O O . PHE A 1 110 ? -6.072 6.815 17.063 1.00 82.00 110 PHE A O 1
ATOM 861 N N . ILE A 1 111 ? -5.376 6.600 14.939 1.00 77.94 111 ILE A N 1
ATOM 862 C CA . ILE A 1 111 ? -6.736 6.556 14.378 1.00 77.94 111 ILE A CA 1
ATOM 863 C C . ILE A 1 111 ? -7.459 5.271 14.810 1.00 77.94 111 ILE A C 1
ATOM 865 O O . ILE A 1 111 ? -8.645 5.301 15.110 1.00 77.94 111 ILE A O 1
ATOM 869 N N . GLY A 1 112 ? -6.758 4.138 14.889 1.00 70.81 112 GLY A N 1
ATOM 870 C CA . GLY A 1 112 ? -7.340 2.886 15.379 1.00 70.81 112 GLY A CA 1
ATOM 871 C C . GLY A 1 112 ? -7.727 2.911 16.864 1.00 70.81 112 GLY A C 1
ATOM 872 O O . GLY A 1 112 ? -8.543 2.095 17.286 1.00 70.81 112 GLY A O 1
ATOM 873 N N . MET A 1 113 ? -7.149 3.824 17.652 1.00 73.88 113 MET A N 1
ATOM 874 C CA . MET A 1 113 ? -7.462 4.015 19.073 1.00 73.88 113 MET A CA 1
ATOM 875 C C . MET A 1 113 ? -8.635 4.979 19.323 1.00 73.88 113 MET A C 1
ATOM 877 O O . MET A 1 113 ? -9.110 5.033 20.458 1.00 73.88 113 MET A O 1
ATOM 881 N N . SER A 1 114 ? -9.080 5.739 18.313 1.00 68.25 114 SER A N 1
ATOM 882 C CA . SER A 1 114 ? -10.219 6.672 18.403 1.00 68.25 114 SER A CA 1
ATOM 883 C C . SER A 1 114 ? -11.548 6.013 18.048 1.00 68.25 114 SER A C 1
ATOM 885 O O . SER A 1 114 ? -12.544 6.275 18.756 1.00 68.25 114 SER A O 1
#

Sequence (114 aa):
MTNPLIIGIVAIATVIGACGSLYFKKASDRVTKRFFANFLNADLMKGVGLYLISSIIFILALQYEKVSILYPITSLSYIWASLLAIKYLGEKPNTLRWIGIIIVIIGVTFIGMS

Nearest PDB structures (foldseek):
  8tgy-assembly1_A  TM=7.984E-01  e=5.661E-03  Clostridia bacterium
  8vxu-assembly2_D  TM=7.371E-01  e=2.972E-02  Clostridia bacterium
  7szt-assembly1_B  TM=6.953E-01  e=1.864E-02  Clostridiales bacterium oral taxon 876
  4etr-assembly2_B  TM=3.373E-01  e=6.855E+00  Pseudomonas aeruginosa PAO1

Radius of gyration: 16.01 Å; Cα contacts (8 Å, |Δi|>4): 109; chains: 1; bounding box: 38×20×48 Å

Mean predicted aligned error: 5.99 Å

Secondary structure (DSSP, 8-state):
---HHHHHHHHHHHHHHHHHHHHHHHHHHT--S-TTTTTT-HHHHHHHHHHHHHHHHHHHHTTTS-HHHHHHHHTHHHHHHHHHHHHHH-PPPPHHHHHHHHHHHHHHHHHHT-

Solvent-accessible surface area (backbone atoms only — not comparable to full-atom values): 6159 Å² total; per-residue (Å²): 131,90,59,67,66,54,55,51,53,44,48,52,26,19,49,40,28,18,53,9,53,51,24,41,54,57,30,60,78,66,63,57,96,56,77,73,84,56,73,77,37,71,43,38,55,50,9,51,51,33,33,48,54,19,48,51,52,45,58,57,43,56,77,78,44,58,64,67,58,51,52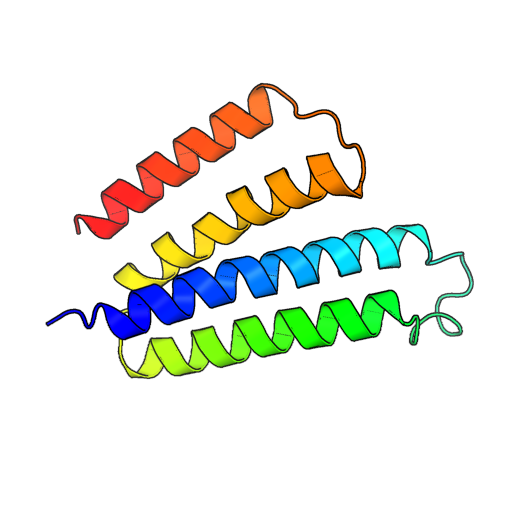,43,48,49,57,50,19,58,56,43,32,50,54,49,35,37,72,76,69,64,50,80,84,50,73,66,57,54,52,51,50,52,52,50,53,52,53,28,51,56,48,64,72,108